Protein AF-A0A935U999-F1 (afdb_monomer_lite)

pLDDT: mean 90.84, std 12.74, range [38.34, 98.62]

Structure (mmCIF, N/CA/C/O backbone):
data_AF-A0A935U999-F1
#
_entry.id   AF-A0A935U999-F1
#
loop_
_atom_site.group_PDB
_atom_site.id
_atom_site.type_symbol
_atom_site.label_atom_id
_atom_site.label_alt_id
_atom_site.label_comp_id
_atom_site.label_asym_id
_atom_site.label_entity_id
_atom_site.label_seq_id
_atom_site.pdbx_PDB_ins_code
_atom_site.Cartn_x
_atom_site.Cartn_y
_atom_site.Cartn_z
_atom_site.occupancy
_atom_site.B_iso_or_equiv
_atom_site.auth_seq_id
_atom_site.auth_comp_id
_atom_site.auth_asym_id
_atom_site.auth_atom_id
_atom_site.pdbx_PDB_model_num
ATOM 1 N N . MET A 1 1 ? -16.549 11.753 16.744 1.00 41.47 1 MET A N 1
ATOM 2 C CA . MET A 1 1 ? -16.570 10.769 15.641 1.00 41.47 1 MET A CA 1
ATOM 3 C C . MET A 1 1 ? -15.146 10.282 15.434 1.00 41.47 1 MET A C 1
ATOM 5 O O . MET A 1 1 ? -14.298 11.097 15.096 1.00 41.47 1 MET A O 1
ATOM 9 N N . LYS A 1 2 ? -14.840 9.017 15.740 1.00 51.09 2 LYS A N 1
ATOM 10 C CA . LYS A 1 2 ? -13.501 8.462 15.501 1.00 51.09 2 LYS A CA 1
ATOM 11 C C . LYS A 1 2 ? -13.435 8.127 14.008 1.00 51.09 2 LYS A C 1
ATOM 13 O O . LYS A 1 2 ? -14.198 7.289 13.555 1.00 51.09 2 LYS A O 1
ATOM 18 N N . LEU A 1 3 ? -12.638 8.860 13.229 1.00 64.88 3 LEU A N 1
ATOM 19 C CA . LEU A 1 3 ? -12.563 8.680 11.767 1.00 64.88 3 LEU A CA 1
ATOM 20 C C . LEU A 1 3 ? -11.704 7.476 11.345 1.00 64.88 3 LEU A C 1
ATOM 22 O O . LEU A 1 3 ? -11.763 7.072 10.187 1.00 64.88 3 LEU A O 1
ATOM 26 N N . VAL A 1 4 ? -10.911 6.927 12.268 1.00 73.19 4 VAL A N 1
ATOM 27 C CA . VAL A 1 4 ? -9.916 5.878 12.022 1.00 73.19 4 VAL A CA 1
ATOM 28 C C . VAL A 1 4 ? -9.925 4.898 13.194 1.00 73.19 4 VAL A C 1
ATOM 30 O O . VAL A 1 4 ? -9.930 5.321 14.356 1.00 73.19 4 VAL A O 1
ATOM 33 N N . ASP A 1 5 ? -9.887 3.603 12.886 1.00 81.44 5 ASP A N 1
ATOM 34 C CA . ASP A 1 5 ? -9.549 2.549 13.841 1.00 81.44 5 ASP A CA 1
ATOM 35 C C . ASP A 1 5 ? -8.235 1.902 13.398 1.00 81.44 5 ASP A C 1
ATOM 37 O O . ASP A 1 5 ? -8.170 1.311 12.324 1.00 81.44 5 ASP A O 1
ATOM 41 N N . ALA A 1 6 ? -7.182 2.030 14.207 1.00 77.00 6 ALA A N 1
ATOM 42 C CA . ALA A 1 6 ? -5.859 1.521 13.857 1.00 77.00 6 ALA A CA 1
ATOM 43 C C . ALA A 1 6 ? -5.810 -0.009 13.701 1.00 77.00 6 ALA A C 1
ATOM 45 O O . ALA A 1 6 ? -4.835 -0.510 13.167 1.00 77.00 6 ALA A O 1
ATOM 46 N N . ALA A 1 7 ? -6.818 -0.766 14.142 1.00 79.38 7 ALA A N 1
ATOM 47 C CA . ALA A 1 7 ? -6.858 -2.210 13.932 1.00 79.38 7 ALA A CA 1
ATOM 48 C C . ALA A 1 7 ? -7.503 -2.608 12.592 1.00 79.38 7 ALA A C 1
ATOM 50 O O . ALA A 1 7 ? -7.132 -3.631 12.026 1.00 79.38 7 ALA A O 1
ATOM 51 N N . GLU A 1 8 ? -8.461 -1.827 12.082 1.00 86.00 8 GLU A N 1
ATOM 52 C CA . GLU A 1 8 ? -9.265 -2.208 10.904 1.00 86.00 8 GLU A CA 1
ATOM 53 C C . GLU A 1 8 ? -9.053 -1.305 9.681 1.00 86.00 8 GLU A C 1
ATOM 55 O O . GLU A 1 8 ? -9.288 -1.734 8.545 1.00 86.00 8 GLU A O 1
ATOM 60 N N . THR A 1 9 ? -8.627 -0.059 9.904 1.00 93.25 9 THR A N 1
ATOM 61 C CA . THR A 1 9 ? -8.374 0.919 8.847 1.00 93.25 9 THR A CA 1
ATOM 62 C C . THR A 1 9 ? -6.997 0.693 8.246 1.00 93.25 9 THR A C 1
ATOM 64 O O . THR A 1 9 ? -5.989 0.712 8.947 1.00 93.25 9 THR A O 1
ATOM 67 N N . VAL A 1 10 ? -6.960 0.536 6.926 1.00 96.19 10 VAL A N 1
ATOM 68 C CA . VAL A 1 10 ? -5.724 0.346 6.168 1.00 96.19 10 VAL A CA 1
ATOM 69 C C . VAL A 1 10 ? -5.141 1.709 5.800 1.00 96.19 10 VAL A C 1
ATOM 71 O O . VAL A 1 10 ? -5.819 2.533 5.182 1.00 96.19 10 VAL A O 1
ATOM 74 N N . ALA A 1 11 ? -3.882 1.956 6.143 1.00 97.44 11 ALA A N 1
ATOM 75 C CA . ALA A 1 11 ? -3.137 3.094 5.620 1.00 97.44 11 ALA A CA 1
ATOM 76 C C . ALA A 1 11 ? -2.626 2.754 4.214 1.00 97.44 11 ALA A C 1
ATOM 78 O O . ALA A 1 11 ? -1.840 1.825 4.049 1.00 97.44 11 ALA A O 1
ATOM 79 N N . VAL A 1 12 ? -3.064 3.501 3.202 1.00 98.31 12 VAL A N 1
ATOM 80 C CA . VAL A 1 12 ? -2.467 3.456 1.861 1.00 98.31 12 VAL A CA 1
ATOM 81 C C . VAL A 1 12 ? -1.549 4.662 1.745 1.00 98.31 12 VAL A C 1
ATOM 83 O O . VAL A 1 12 ? -2.003 5.798 1.873 1.00 98.31 12 VAL A O 1
ATOM 86 N N . VAL A 1 13 ? -0.256 4.423 1.557 1.00 98.31 13 VAL A N 1
ATOM 87 C CA . VAL A 1 13 ? 0.776 5.453 1.699 1.00 98.31 13 VAL A CA 1
ATOM 88 C C . VAL A 1 13 ? 1.486 5.692 0.377 1.00 98.31 13 VAL A C 1
ATOM 90 O O . VAL A 1 13 ? 2.049 4.765 -0.197 1.00 98.31 13 VAL A O 1
ATOM 93 N N . VAL A 1 14 ? 1.505 6.942 -0.078 1.00 98.06 14 VAL A N 1
ATOM 94 C CA . VAL A 1 14 ? 2.234 7.394 -1.276 1.00 98.06 14 VAL A CA 1
ATOM 95 C C . VAL A 1 14 ? 3.287 8.440 -0.907 1.00 98.06 14 VAL A C 1
ATOM 97 O O . VAL A 1 14 ? 3.225 9.013 0.177 1.00 98.06 14 VAL A O 1
ATOM 100 N N . ALA A 1 15 ? 4.246 8.731 -1.785 1.00 96.81 15 ALA A N 1
ATOM 101 C CA . ALA A 1 15 ? 5.240 9.769 -1.506 1.00 96.81 15 ALA A CA 1
ATOM 102 C C . ALA A 1 15 ? 4.600 11.172 -1.414 1.00 96.81 15 ALA A C 1
ATOM 104 O O . ALA A 1 15 ? 3.744 11.534 -2.224 1.00 96.81 15 ALA A O 1
ATOM 105 N N . ALA A 1 16 ? 5.022 11.981 -0.436 1.00 93.75 16 ALA A N 1
ATOM 106 C CA . ALA A 1 16 ? 4.529 13.348 -0.235 1.00 93.75 16 ALA A CA 1
ATOM 107 C C . ALA A 1 16 ? 4.835 14.288 -1.411 1.00 93.75 16 ALA A C 1
ATOM 109 O O . ALA A 1 16 ? 4.112 15.258 -1.628 1.00 93.75 16 ALA A O 1
ATOM 110 N N . SER A 1 17 ? 5.898 13.999 -2.164 1.00 88.12 17 SER A N 1
ATOM 111 C CA . SER A 1 17 ? 6.335 14.777 -3.326 1.00 88.12 17 SER A CA 1
ATOM 112 C C . SER A 1 17 ? 5.476 14.569 -4.575 1.00 88.12 17 SER A C 1
ATOM 114 O O . SER A 1 17 ? 5.668 15.285 -5.556 1.00 88.12 17 SER A O 1
ATOM 116 N N . LEU A 1 18 ? 4.546 13.607 -4.566 1.00 83.00 18 LEU A N 1
ATOM 117 C CA . LEU A 1 18 ? 3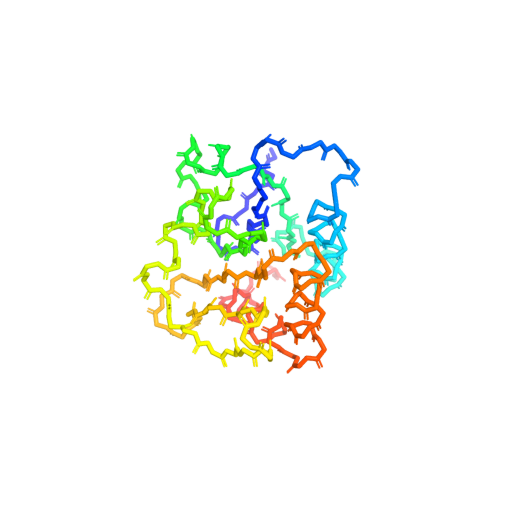.680 13.346 -5.710 1.00 83.00 18 LEU A CA 1
ATOM 118 C C . LEU A 1 18 ? 2.591 14.411 -5.841 1.00 83.00 18 LEU A C 1
ATOM 120 O O . LEU A 1 18 ? 1.876 14.721 -4.882 1.00 83.00 18 LEU A O 1
ATOM 124 N N . ASP A 1 19 ? 2.405 14.899 -7.063 1.00 84.00 19 ASP A N 1
ATOM 125 C CA . ASP A 1 19 ? 1.245 15.707 -7.416 1.00 84.00 19 ASP A CA 1
ATOM 126 C C . ASP A 1 19 ? -0.060 14.874 -7.425 1.00 84.00 19 ASP A C 1
ATOM 128 O O . ASP A 1 19 ? -0.078 13.655 -7.217 1.00 84.00 19 ASP A O 1
ATOM 132 N N . ALA A 1 20 ? -1.192 15.556 -7.617 1.00 74.38 20 ALA A N 1
ATOM 133 C CA . ALA A 1 20 ? -2.512 14.929 -7.593 1.00 74.38 20 ALA A CA 1
ATOM 134 C C . ALA A 1 20 ? -2.770 13.973 -8.774 1.00 74.38 20 ALA A C 1
ATOM 136 O O . ALA A 1 20 ? -3.599 13.072 -8.640 1.00 74.38 20 ALA A O 1
ATOM 137 N N . GLU A 1 21 ? -2.079 14.166 -9.898 1.00 79.94 21 GLU A N 1
ATOM 138 C CA . GLU A 1 21 ? -2.257 13.408 -11.145 1.00 79.94 21 GLU A CA 1
ATOM 139 C C . GLU A 1 21 ? -1.171 12.340 -11.339 1.00 79.94 21 GLU A C 1
ATOM 141 O O . GLU A 1 21 ? -1.184 11.599 -12.322 1.00 79.94 21 GLU A O 1
ATOM 146 N N . SER A 1 22 ? -0.256 12.227 -10.377 1.00 90.25 22 SER A N 1
ATOM 147 C CA . SER A 1 22 ? 0.846 11.287 -10.400 1.00 90.25 22 SER A CA 1
ATOM 148 C C . SER A 1 22 ? 0.329 9.861 -10.597 1.00 90.25 22 SER A C 1
ATOM 150 O O . SER A 1 22 ? -0.585 9.440 -9.875 1.00 90.25 22 SER A O 1
ATOM 152 N N . PRO A 1 23 ? 0.931 9.080 -11.513 1.00 92.12 23 PRO A N 1
ATOM 153 C CA . PRO A 1 23 ? 0.518 7.705 -11.767 1.00 92.12 23 PRO A CA 1
ATOM 154 C C . PRO A 1 23 ? 0.422 6.848 -10.498 1.00 92.12 23 PRO A C 1
ATOM 156 O O . PRO A 1 23 ? -0.590 6.183 -10.284 1.00 92.12 23 PRO A O 1
ATOM 159 N N . ASP A 1 24 ? 1.415 6.933 -9.609 1.00 93.19 24 ASP A N 1
ATOM 160 C CA . ASP A 1 24 ? 1.441 6.173 -8.354 1.00 93.19 24 ASP A CA 1
ATOM 161 C C . ASP A 1 24 ? 0.271 6.564 -7.436 1.00 93.19 24 ASP A C 1
ATOM 163 O O . ASP A 1 24 ? -0.338 5.710 -6.788 1.00 93.19 24 ASP A O 1
ATOM 167 N N . ARG A 1 25 ? -0.111 7.849 -7.417 1.00 94.75 25 ARG A N 1
ATOM 168 C CA . ARG A 1 25 ? -1.266 8.329 -6.647 1.00 94.75 25 ARG A CA 1
ATOM 169 C C . ARG A 1 25 ? -2.586 7.846 -7.242 1.00 94.75 25 ARG A C 1
ATOM 171 O O . ARG A 1 25 ? -3.475 7.450 -6.487 1.00 94.75 25 ARG A O 1
ATOM 178 N N . LEU A 1 26 ? -2.729 7.865 -8.567 1.00 95.81 26 LEU A N 1
ATOM 179 C CA . LEU A 1 26 ? -3.931 7.377 -9.251 1.00 95.81 26 LEU A CA 1
ATOM 180 C C . LEU A 1 26 ? -4.134 5.876 -9.022 1.00 95.81 26 LEU A C 1
ATOM 182 O O . LEU A 1 26 ? -5.245 5.442 -8.709 1.00 95.81 26 LEU A O 1
ATOM 186 N N . VAL A 1 27 ? -3.056 5.097 -9.088 1.00 97.12 27 VAL A N 1
ATOM 187 C CA . VAL A 1 27 ? -3.079 3.663 -8.779 1.00 97.12 27 VAL A CA 1
ATOM 188 C C . VAL A 1 27 ? -3.406 3.425 -7.298 1.00 97.12 27 VAL A C 1
ATOM 190 O O . VAL A 1 27 ? -4.243 2.581 -6.979 1.00 97.12 27 VAL A O 1
ATOM 193 N N . ALA A 1 28 ? -2.835 4.204 -6.375 1.00 97.81 28 ALA A N 1
ATOM 194 C CA . ALA A 1 28 ? -3.165 4.107 -4.951 1.00 97.81 28 ALA A CA 1
ATOM 195 C C . ALA A 1 28 ? -4.634 4.467 -4.650 1.00 97.81 28 ALA A C 1
ATOM 197 O O . ALA A 1 28 ? -5.262 3.852 -3.785 1.00 97.81 28 ALA A O 1
ATOM 198 N N . LEU A 1 29 ? -5.217 5.427 -5.378 1.00 97.06 29 LEU A N 1
ATOM 199 C CA . LEU A 1 29 ? -6.647 5.744 -5.309 1.00 97.06 29 LEU A CA 1
ATOM 200 C C . LEU A 1 29 ? -7.515 4.587 -5.819 1.00 97.06 29 LEU A C 1
ATOM 202 O O . LEU A 1 29 ? -8.560 4.309 -5.230 1.00 97.06 29 LEU A O 1
ATOM 206 N N . ALA A 1 30 ? -7.103 3.906 -6.891 1.00 97.44 30 ALA A N 1
ATOM 207 C CA . ALA A 1 30 ? -7.791 2.708 -7.368 1.00 97.44 30 ALA A CA 1
ATOM 208 C C . ALA A 1 30 ? -7.746 1.593 -6.308 1.00 97.44 30 ALA A C 1
ATOM 210 O O . ALA A 1 30 ? -8.792 1.074 -5.919 1.00 97.44 30 ALA A O 1
ATOM 211 N N . LEU A 1 31 ? -6.570 1.326 -5.731 1.00 98.44 31 LEU A N 1
ATOM 212 C CA . LEU A 1 31 ? -6.409 0.378 -4.625 1.00 98.44 31 LEU A CA 1
ATOM 213 C C . LEU A 1 31 ? -7.277 0.742 -3.406 1.00 98.44 31 LEU A C 1
ATOM 215 O O . LEU A 1 31 ? -7.916 -0.124 -2.809 1.00 98.44 31 LEU A O 1
ATOM 219 N N . GLN A 1 32 ? -7.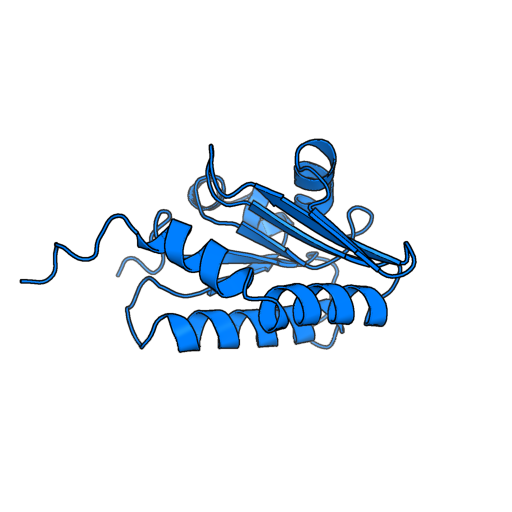360 2.028 -3.049 1.00 97.88 32 GLN A N 1
ATOM 220 C CA . GLN A 1 32 ? -8.234 2.497 -1.971 1.00 97.88 32 GLN A CA 1
ATOM 221 C C . GLN A 1 32 ? -9.709 2.144 -2.235 1.00 97.88 32 GLN A C 1
ATOM 223 O O . GLN A 1 32 ? -10.419 1.748 -1.305 1.00 97.88 32 GLN A O 1
ATOM 228 N N . ARG A 1 33 ? -10.181 2.270 -3.484 1.00 97.19 33 ARG A N 1
ATOM 229 C CA . ARG A 1 33 ? -11.553 1.896 -3.875 1.00 97.19 33 ARG A CA 1
ATOM 230 C C . ARG A 1 33 ? -11.775 0.388 -3.799 1.00 97.19 33 ARG A C 1
ATOM 232 O O . ARG A 1 33 ? -12.823 -0.035 -3.313 1.00 97.19 33 ARG A O 1
ATOM 239 N N . GLU A 1 34 ? -10.795 -0.409 -4.211 1.00 98.19 34 GLU A N 1
ATOM 240 C CA . GLU A 1 34 ? -10.843 -1.872 -4.113 1.00 98.19 34 GLU A CA 1
ATOM 241 C C . GLU A 1 34 ? -10.955 -2.346 -2.655 1.00 98.19 34 GLU A C 1
ATOM 243 O O . GLU A 1 34 ? -11.770 -3.221 -2.344 1.00 98.19 34 GLU A O 1
ATOM 248 N N . ILE A 1 35 ? -10.206 -1.718 -1.741 1.00 97.69 35 ILE A N 1
ATOM 249 C CA . ILE A 1 35 ? -10.307 -1.969 -0.294 1.00 97.69 35 ILE A CA 1
ATOM 250 C C . ILE A 1 35 ? -11.687 -1.561 0.229 1.00 97.69 35 ILE A C 1
ATOM 252 O O . ILE A 1 35 ? -12.331 -2.330 0.941 1.00 97.69 35 ILE A O 1
ATOM 256 N N . GLY A 1 36 ? -12.165 -0.364 -0.128 1.00 95.50 36 GLY A N 1
ATOM 257 C CA . GLY A 1 36 ? -13.474 0.132 0.308 1.00 95.50 36 GLY A CA 1
ATOM 258 C C . GLY A 1 36 ? -14.639 -0.743 -0.164 1.00 95.50 36 GLY A C 1
ATOM 259 O O . GLY A 1 36 ? -15.573 -0.983 0.599 1.00 95.50 36 GLY A O 1
ATOM 260 N N . THR A 1 37 ? -14.556 -1.269 -1.387 1.00 96.25 37 THR A N 1
ATOM 261 C CA . THR A 1 37 ? -15.548 -2.198 -1.950 1.00 96.25 37 THR A CA 1
ATOM 262 C C . THR A 1 37 ? -15.605 -3.492 -1.138 1.00 96.25 37 THR A C 1
ATOM 264 O O . THR A 1 37 ? -16.686 -3.910 -0.725 1.00 96.25 37 THR A O 1
ATOM 267 N N . ARG A 1 38 ? -14.444 -4.081 -0.817 1.00 95.81 38 ARG A N 1
ATOM 268 C CA . ARG A 1 38 ? -14.336 -5.285 0.035 1.00 95.81 38 ARG A CA 1
ATOM 269 C C . ARG A 1 38 ? -14.760 -5.039 1.483 1.00 95.81 38 ARG A C 1
ATOM 271 O O . ARG A 1 38 ? -15.227 -5.952 2.155 1.00 95.81 38 ARG A O 1
ATOM 278 N N . GLY A 1 39 ? -14.652 -3.797 1.946 1.00 93.88 39 GLY A N 1
ATOM 279 C CA . GLY A 1 39 ? -15.145 -3.352 3.246 1.00 93.88 39 GLY A CA 1
ATOM 280 C C . GLY A 1 39 ? -16.666 -3.374 3.404 1.00 93.88 39 GLY A C 1
ATOM 281 O O . GLY A 1 39 ? -17.153 -3.284 4.532 1.00 93.88 39 GLY A O 1
ATOM 282 N N . ALA A 1 40 ? -17.417 -3.479 2.299 1.00 91.75 40 ALA A N 1
ATOM 283 C CA . ALA A 1 40 ? -18.874 -3.636 2.269 1.00 91.75 40 ALA A CA 1
ATOM 284 C C . ALA A 1 40 ? -19.650 -2.620 3.141 1.00 91.75 40 ALA A C 1
ATOM 286 O O . ALA A 1 40 ? -20.652 -2.952 3.772 1.00 91.75 40 ALA A O 1
ATOM 287 N N . GLY A 1 41 ? -19.178 -1.368 3.196 1.00 87.00 41 GLY A N 1
ATOM 288 C CA . GLY A 1 41 ? -19.824 -0.283 3.946 1.00 87.00 41 GLY A CA 1
ATOM 289 C C . GLY A 1 41 ? -19.536 -0.256 5.452 1.00 87.00 41 GLY A C 1
ATOM 290 O O . GLY A 1 41 ? -20.029 0.637 6.141 1.00 87.00 41 GLY A O 1
ATOM 291 N N . HIS A 1 42 ? -18.717 -1.173 5.979 1.00 89.25 42 HIS A N 1
ATOM 292 C CA . HIS A 1 42 ? -18.307 -1.125 7.381 1.00 89.25 42 HIS A CA 1
ATOM 293 C C . HIS A 1 42 ? -17.424 0.114 7.643 1.00 89.25 42 HIS A C 1
ATOM 295 O O . HIS A 1 42 ? -16.434 0.326 6.936 1.00 89.25 42 HIS A O 1
ATOM 301 N N . PRO A 1 43 ? -17.720 0.929 8.674 1.00 85.12 43 PRO A N 1
ATOM 302 C CA . PRO A 1 43 ? -17.155 2.274 8.825 1.00 85.12 43 PRO A CA 1
ATOM 303 C C . PRO A 1 43 ? -15.626 2.310 8.944 1.00 85.12 43 PRO A C 1
ATOM 305 O O . PRO A 1 43 ? -15.006 3.283 8.512 1.00 85.12 43 PRO A O 1
ATOM 308 N N . TYR A 1 44 ? -15.022 1.251 9.491 1.00 88.12 44 TYR A N 1
ATOM 309 C CA . TYR A 1 44 ? -13.575 1.162 9.710 1.00 88.12 44 TYR A CA 1
ATOM 310 C C . TYR A 1 44 ? -12.843 0.211 8.758 1.00 88.12 44 TYR A C 1
ATOM 312 O O . TYR A 1 44 ? -11.620 0.278 8.690 1.00 88.12 44 TYR A O 1
ATOM 320 N N . ARG A 1 45 ? -13.553 -0.624 7.983 1.00 93.56 45 ARG A N 1
ATOM 321 C CA . ARG A 1 45 ? -12.937 -1.557 7.018 1.00 93.56 45 ARG A CA 1
ATOM 322 C C . ARG A 1 45 ? -12.748 -0.846 5.690 1.00 93.56 45 ARG A C 1
ATOM 324 O O . ARG A 1 45 ? -13.460 -1.062 4.719 1.00 93.56 45 ARG A O 1
ATOM 331 N N . ARG A 1 46 ? -11.835 0.111 5.699 1.00 93.75 46 ARG A N 1
ATOM 332 C CA . ARG A 1 46 ? -11.606 1.047 4.601 1.00 93.75 46 ARG A CA 1
ATOM 333 C C . ARG A 1 46 ? -10.137 1.408 4.537 1.00 93.75 46 ARG A C 1
ATOM 335 O O . ARG A 1 46 ? -9.402 1.218 5.503 1.00 93.75 46 ARG A O 1
ATOM 342 N N . ALA A 1 47 ? -9.748 2.009 3.423 1.00 95.75 47 ALA A N 1
ATOM 343 C CA . ALA A 1 47 ? -8.436 2.606 3.277 1.00 95.75 47 ALA A CA 1
ATOM 344 C C . ALA A 1 47 ? -8.471 4.127 3.485 1.00 95.75 47 ALA A C 1
ATOM 346 O O . ALA A 1 47 ? -9.389 4.824 3.035 1.00 95.75 47 ALA A O 1
ATOM 347 N N . VAL A 1 48 ? -7.438 4.650 4.139 1.00 95.44 48 VAL A N 1
ATOM 348 C CA . VAL A 1 48 ? -7.113 6.077 4.188 1.00 95.44 48 VAL A CA 1
ATOM 349 C C . VAL A 1 48 ? -5.850 6.283 3.366 1.00 95.44 48 VAL A C 1
ATOM 351 O O . VAL A 1 48 ? -4.800 5.746 3.703 1.00 95.44 48 VAL A O 1
ATOM 354 N N . LEU A 1 49 ? -5.974 7.042 2.276 1.00 95.94 49 LEU A N 1
ATOM 355 C CA . LEU A 1 49 ? -4.836 7.470 1.473 1.00 95.94 49 LEU A CA 1
ATOM 356 C C . LEU A 1 49 ? -4.135 8.635 2.175 1.00 95.94 49 LEU A C 1
ATOM 358 O O . LEU A 1 49 ? -4.778 9.635 2.501 1.00 95.94 49 LEU A O 1
ATOM 362 N N . MET A 1 50 ? -2.829 8.520 2.380 1.00 96.00 50 MET A N 1
ATOM 363 C CA . MET A 1 50 ? -2.009 9.559 2.998 1.00 96.00 50 MET A CA 1
ATOM 364 C C . MET A 1 50 ? -0.601 9.595 2.403 1.00 96.00 50 MET A C 1
ATOM 366 O O . MET A 1 50 ? -0.194 8.674 1.696 1.00 96.00 50 MET A O 1
ATOM 370 N N . SER A 1 51 ? 0.137 10.672 2.672 1.00 97.62 51 SER A N 1
ATOM 371 C CA . SER A 1 51 ? 1.553 10.730 2.320 1.00 97.62 51 SER A CA 1
ATOM 372 C C . SER A 1 51 ? 2.414 9.968 3.327 1.00 97.62 51 SER A C 1
ATOM 374 O O . SER A 1 51 ? 2.029 9.786 4.484 1.00 97.62 51 SER A O 1
ATOM 376 N N . ASP A 1 52 ? 3.604 9.564 2.902 1.00 97.88 52 ASP A N 1
ATOM 377 C CA . ASP A 1 52 ? 4.647 9.001 3.756 1.00 97.88 52 ASP A CA 1
ATOM 378 C C . ASP A 1 52 ? 5.032 9.941 4.902 1.00 97.88 52 ASP A C 1
ATOM 380 O O . ASP A 1 52 ? 5.107 9.501 6.048 1.00 97.88 52 ASP A O 1
ATOM 384 N N . GLN A 1 53 ? 5.167 11.241 4.634 1.00 97.50 53 GLN A N 1
ATOM 385 C CA . GLN A 1 53 ? 5.384 12.248 5.671 1.00 97.50 53 GLN A CA 1
ATOM 386 C C . GLN A 1 53 ? 4.261 12.233 6.719 1.00 97.50 53 GLN A C 1
ATOM 388 O O . GLN A 1 53 ? 4.534 12.141 7.915 1.00 97.50 53 GLN A O 1
ATOM 393 N N . ALA A 1 54 ? 2.996 12.254 6.284 1.00 96.75 54 ALA A N 1
ATOM 394 C CA . ALA A 1 54 ? 1.860 12.229 7.201 1.00 96.75 54 ALA A CA 1
ATOM 395 C C . ALA A 1 54 ? 1.798 10.919 8.005 1.00 96.75 54 ALA A C 1
ATOM 397 O O . ALA A 1 54 ? 1.366 10.931 9.159 1.00 96.75 54 ALA A O 1
ATOM 398 N N . TRP A 1 55 ? 2.225 9.795 7.417 1.00 97.19 55 TRP A N 1
ATOM 399 C CA . TRP A 1 55 ? 2.316 8.513 8.114 1.00 97.19 55 TRP A CA 1
ATOM 400 C C . TRP A 1 55 ? 3.347 8.582 9.247 1.00 97.19 55 TRP A C 1
ATOM 402 O O . TRP A 1 55 ? 2.999 8.271 10.383 1.00 97.19 55 TRP A O 1
ATOM 412 N N . PHE A 1 56 ? 4.562 9.077 8.973 1.00 97.19 56 PHE A N 1
ATOM 413 C CA . PHE A 1 56 ? 5.616 9.235 9.987 1.00 97.19 56 PHE A CA 1
ATOM 414 C C . PHE A 1 56 ? 5.238 10.208 11.111 1.00 97.19 56 PHE A C 1
AT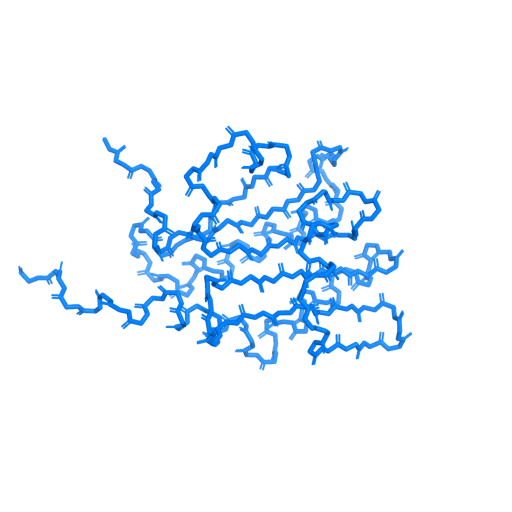OM 416 O O . PHE A 1 56 ? 5.615 10.003 12.266 1.00 97.19 56 PHE A O 1
ATOM 423 N N . GLU A 1 57 ? 4.495 11.264 10.784 1.00 96.75 57 GLU A N 1
ATOM 424 C CA . GLU A 1 57 ? 4.038 12.274 11.743 1.00 96.75 57 GLU A CA 1
ATOM 425 C C . GLU A 1 57 ? 2.829 11.816 12.575 1.00 96.75 57 GLU A C 1
ATOM 427 O O . GLU A 1 57 ? 2.472 12.471 13.557 1.00 96.75 57 GLU A O 1
ATOM 432 N N . THR A 1 58 ? 2.207 10.683 12.228 1.00 93.62 58 THR A N 1
ATOM 433 C CA . THR A 1 58 ? 0.979 10.204 12.872 1.00 93.62 58 THR A CA 1
ATOM 434 C C . THR A 1 58 ? 1.180 8.819 13.503 1.00 93.62 58 THR A C 1
ATOM 436 O O . THR A 1 58 ? 0.829 7.802 12.898 1.00 93.62 58 THR A O 1
ATOM 439 N N . PRO A 1 59 ? 1.632 8.745 14.775 1.00 91.44 59 PRO A N 1
ATOM 440 C CA . PRO A 1 59 ? 1.926 7.482 15.461 1.00 91.44 59 PRO A CA 1
ATOM 441 C C . PRO A 1 59 ? 0.784 6.458 15.475 1.00 91.44 59 PRO A C 1
ATOM 443 O O . PRO A 1 59 ? 1.040 5.258 15.546 1.00 91.44 59 PRO A O 1
ATOM 446 N N . LEU A 1 60 ? -0.472 6.913 15.377 1.00 87.31 60 LEU A N 1
ATOM 447 C CA . LEU A 1 60 ? -1.651 6.047 15.284 1.00 87.31 60 LEU A CA 1
ATOM 448 C C . LEU A 1 60 ? -1.566 5.051 14.112 1.00 87.31 60 LEU A C 1
ATOM 450 O O . LEU A 1 60 ? -2.064 3.936 14.236 1.00 87.31 60 LEU A O 1
ATOM 454 N N . PHE A 1 61 ? -0.943 5.429 12.992 1.00 90.81 61 PHE A N 1
ATOM 455 C CA . PHE A 1 61 ? -0.842 4.571 11.808 1.00 90.81 61 PHE A CA 1
ATOM 456 C C . PHE A 1 61 ? 0.347 3.605 11.847 1.00 90.81 61 PHE A C 1
ATOM 458 O O . PHE A 1 61 ? 0.375 2.653 11.074 1.00 90.81 61 PHE A O 1
ATOM 465 N N . HIS A 1 62 ? 1.292 3.765 12.780 1.00 92.12 62 HIS A N 1
ATOM 466 C CA . HIS A 1 62 ? 2.433 2.848 12.903 1.00 92.12 62 HIS A CA 1
ATOM 467 C C . HIS A 1 62 ? 2.023 1.441 13.364 1.00 92.12 62 HIS A C 1
ATOM 469 O O . HIS A 1 62 ? 2.734 0.467 13.103 1.00 92.12 62 HIS A O 1
ATOM 475 N N . THR A 1 63 ? 0.879 1.335 14.046 1.00 90.69 63 THR A N 1
ATOM 476 C CA . THR A 1 63 ? 0.268 0.060 14.451 1.00 90.69 63 THR A CA 1
ATOM 477 C C . THR A 1 63 ? -0.861 -0.376 13.522 1.00 90.69 63 THR A C 1
ATOM 479 O O . THR A 1 63 ? -1.477 -1.405 13.788 1.00 90.69 63 THR A O 1
ATOM 482 N N . ALA A 1 64 ? -1.145 0.390 12.464 1.00 92.25 64 ALA A N 1
ATOM 483 C CA . ALA A 1 64 ? -2.191 0.069 11.508 1.00 92.25 64 ALA A CA 1
ATOM 484 C C . ALA A 1 64 ? -1.673 -0.779 10.343 1.00 92.25 64 ALA A C 1
ATOM 486 O O . ALA A 1 64 ? -0.517 -0.611 9.927 1.00 92.25 64 ALA A O 1
ATOM 487 N N . PRO A 1 65 ? -2.520 -1.655 9.771 1.00 95.81 65 PRO A N 1
ATOM 488 C CA . PRO A 1 65 ? -2.209 -2.298 8.507 1.00 95.81 65 PRO A CA 1
ATOM 489 C C . PRO A 1 65 ? -1.836 -1.255 7.456 1.00 95.81 65 PRO A C 1
ATOM 491 O O . PRO A 1 65 ? -2.564 -0.280 7.267 1.00 95.81 65 PRO A O 1
ATOM 494 N N . THR A 1 66 ? -0.699 -1.431 6.789 1.00 97.69 66 THR A N 1
ATOM 495 C CA . THR A 1 66 ? -0.143 -0.399 5.903 1.00 97.69 66 THR A CA 1
ATOM 496 C C . THR A 1 66 ? 0.268 -0.988 4.558 1.00 97.69 66 THR A C 1
ATOM 498 O O . THR A 1 66 ? 1.005 -1.970 4.503 1.00 97.69 66 THR A O 1
ATOM 501 N N . ILE A 1 67 ? -0.172 -0.354 3.471 1.00 98.50 67 ILE A N 1
ATOM 502 C CA . ILE A 1 67 ? 0.251 -0.636 2.100 1.00 98.50 67 ILE A CA 1
ATOM 503 C C . ILE A 1 67 ? 0.930 0.616 1.545 1.00 98.50 67 ILE A C 1
ATOM 505 O O . ILE A 1 67 ? 0.277 1.637 1.339 1.00 98.50 67 ILE A O 1
ATOM 509 N N . ALA A 1 68 ? 2.235 0.549 1.303 1.00 98.50 68 ALA A N 1
ATOM 510 C CA . ALA A 1 68 ? 2.987 1.621 0.664 1.00 98.50 68 ALA A CA 1
ATOM 511 C C . ALA A 1 68 ? 3.052 1.400 -0.854 1.00 98.50 68 ALA A C 1
ATOM 513 O O . ALA A 1 68 ? 3.385 0.306 -1.307 1.00 98.50 68 ALA A O 1
ATOM 514 N N . VAL A 1 69 ? 2.731 2.435 -1.630 1.00 98.56 69 VAL A N 1
ATOM 515 C CA . VAL A 1 69 ? 2.761 2.433 -3.097 1.00 98.56 69 VAL A CA 1
ATOM 516 C C . VAL A 1 69 ? 3.843 3.401 -3.575 1.00 98.56 69 VAL A C 1
ATOM 518 O O . VAL A 1 69 ? 3.890 4.556 -3.141 1.00 98.56 69 VAL A O 1
ATOM 521 N N . GLY A 1 70 ? 4.718 2.921 -4.456 1.00 97.25 70 GLY A N 1
ATOM 522 C CA . GLY A 1 70 ? 5.866 3.665 -4.978 1.00 97.25 70 GLY A CA 1
ATOM 523 C C . GLY A 1 70 ? 7.191 3.236 -4.345 1.00 97.25 70 GLY A C 1
ATOM 524 O O . GLY A 1 70 ? 7.237 2.736 -3.219 1.00 97.25 70 GLY A O 1
ATOM 525 N N . GLY A 1 71 ? 8.281 3.381 -5.100 1.00 95.31 71 GLY A N 1
ATOM 526 C CA . GLY A 1 71 ? 9.581 2.795 -4.759 1.00 95.31 71 GLY A CA 1
ATOM 527 C C . GLY A 1 71 ? 10.288 3.441 -3.559 1.00 95.31 71 GLY A C 1
ATOM 528 O O . GLY A 1 71 ? 10.025 4.599 -3.229 1.00 95.31 71 GLY A O 1
ATOM 529 N N . PRO A 1 72 ? 11.250 2.736 -2.932 1.00 95.81 72 PRO A N 1
ATOM 530 C CA . PRO A 1 72 ? 11.981 3.218 -1.754 1.00 95.81 72 PRO A CA 1
ATOM 531 C C . PRO A 1 72 ? 12.842 4.466 -2.014 1.00 95.81 72 PRO A C 1
ATOM 533 O O . PRO A 1 72 ? 13.224 5.153 -1.075 1.00 95.81 72 PRO A O 1
ATOM 536 N N . GLY A 1 73 ? 13.146 4.788 -3.277 1.00 93.88 73 GLY A N 1
ATOM 537 C CA . GLY A 1 73 ? 13.850 6.025 -3.634 1.00 93.88 73 GLY A CA 1
ATOM 538 C C . GLY A 1 73 ? 12.992 7.291 -3.528 1.00 93.88 73 GLY A C 1
ATOM 539 O O . GLY A 1 73 ? 13.544 8.386 -3.500 1.00 93.88 73 GLY A O 1
ATOM 540 N N . VAL A 1 74 ? 11.662 7.153 -3.477 1.00 92.94 74 VAL A N 1
ATOM 541 C CA . VAL A 1 74 ? 10.720 8.286 -3.438 1.00 92.94 74 VAL A CA 1
ATOM 542 C C . VAL A 1 74 ? 9.743 8.218 -2.265 1.00 92.94 74 VAL A C 1
ATOM 544 O O . VAL A 1 74 ? 9.391 9.262 -1.732 1.00 92.94 74 VAL A O 1
ATOM 547 N N . ASN A 1 75 ? 9.322 7.019 -1.847 1.00 97.44 75 ASN A N 1
ATOM 548 C CA . ASN A 1 75 ? 8.393 6.798 -0.740 1.00 97.44 75 ASN A CA 1
ATOM 549 C C . ASN A 1 75 ? 9.157 6.306 0.499 1.00 97.44 75 ASN A C 1
ATOM 551 O O . ASN A 1 75 ? 9.681 5.188 0.524 1.00 97.44 75 ASN A O 1
ATOM 555 N N . GLY A 1 76 ? 9.187 7.126 1.550 1.00 97.75 76 GLY A N 1
ATOM 556 C CA . GLY A 1 76 ? 9.917 6.834 2.783 1.00 97.75 76 GLY A CA 1
ATOM 557 C C . GLY A 1 76 ? 9.375 5.632 3.566 1.00 97.75 76 GLY A C 1
ATOM 558 O O . GLY A 1 76 ? 10.145 4.940 4.235 1.00 97.75 76 GLY A O 1
ATOM 559 N N . VAL A 1 77 ? 8.078 5.324 3.462 1.00 98.06 77 VAL A N 1
ATOM 560 C CA . VAL A 1 77 ? 7.506 4.118 4.087 1.00 98.06 77 VAL A CA 1
ATOM 561 C C . VAL A 1 77 ? 7.919 2.869 3.312 1.00 98.06 77 VAL A C 1
ATOM 563 O O . VAL A 1 77 ? 8.312 1.883 3.936 1.00 98.06 77 VAL A O 1
ATOM 566 N N . SER A 1 78 ? 7.947 2.926 1.976 1.00 98.06 78 SER A N 1
ATOM 567 C CA . SER A 1 78 ? 8.529 1.849 1.164 1.00 98.06 78 SER A CA 1
ATOM 568 C C . SER A 1 78 ? 10.012 1.644 1.468 1.00 98.06 78 SER A C 1
ATOM 570 O O . SER A 1 78 ? 10.454 0.504 1.562 1.00 98.06 78 SER A O 1
ATOM 572 N N . ALA A 1 79 ? 10.778 2.719 1.685 1.00 97.75 79 ALA A N 1
ATOM 573 C CA . ALA A 1 79 ? 12.186 2.638 2.082 1.00 97.75 79 ALA A CA 1
ATOM 574 C C . ALA A 1 79 ? 12.372 1.941 3.432 1.00 97.75 79 ALA A C 1
ATOM 576 O O . ALA A 1 79 ? 13.237 1.078 3.570 1.00 97.75 79 ALA A O 1
ATOM 577 N N . ARG A 1 80 ? 11.537 2.290 4.416 1.00 96.69 80 ARG A N 1
ATOM 578 C CA . ARG A 1 80 ? 11.558 1.671 5.742 1.00 96.69 80 ARG A CA 1
ATOM 579 C C . ARG A 1 80 ? 11.198 0.189 5.669 1.00 96.69 80 ARG A C 1
ATOM 581 O O . ARG A 1 80 ? 11.945 -0.650 6.153 1.00 96.69 80 ARG A O 1
ATOM 588 N N . PHE A 1 81 ? 10.052 -0.134 5.079 1.00 96.75 81 PHE A N 1
ATOM 589 C CA . PHE A 1 81 ? 9.556 -1.507 5.039 1.00 96.75 81 PHE A CA 1
ATOM 590 C C . PHE A 1 81 ? 10.372 -2.394 4.104 1.00 96.75 81 PHE A C 1
ATOM 592 O O . PHE A 1 81 ? 10.579 -3.559 4.416 1.00 96.75 81 PHE A O 1
ATOM 599 N N . GLY A 1 82 ? 10.884 -1.860 2.996 1.00 93.69 82 GLY A N 1
ATOM 600 C CA . GLY A 1 82 ? 11.648 -2.630 2.019 1.00 93.69 82 GLY A CA 1
ATOM 601 C C . GLY A 1 82 ? 12.952 -3.227 2.559 1.00 93.69 82 GLY A C 1
ATOM 602 O O . GLY A 1 82 ? 13.457 -4.173 1.964 1.00 93.69 82 GLY A O 1
ATOM 603 N N . GLN A 1 83 ? 13.477 -2.715 3.680 1.00 93.44 83 GLN A N 1
ATOM 604 C CA . GLN A 1 83 ? 14.638 -3.282 4.384 1.00 93.44 83 GLN A CA 1
ATOM 605 C C . GLN A 1 83 ? 14.280 -4.488 5.266 1.00 93.44 83 GLN A C 1
ATOM 607 O O . GLN A 1 83 ? 15.147 -5.304 5.569 1.00 93.44 83 GLN A O 1
ATOM 612 N N . GLU A 1 84 ? 13.023 -4.578 5.701 1.00 92.25 84 GLU A N 1
ATOM 613 C CA . GLU A 1 84 ? 12.545 -5.561 6.680 1.00 92.25 84 GLU A CA 1
ATOM 614 C C . GLU A 1 84 ? 11.693 -6.657 6.024 1.00 92.25 84 GLU A C 1
ATOM 616 O O . GLU A 1 84 ? 11.729 -7.811 6.447 1.00 92.25 84 GLU A O 1
ATOM 621 N N . LEU A 1 85 ? 10.906 -6.301 5.005 1.00 96.06 85 LEU A N 1
ATOM 622 C CA . LEU A 1 85 ? 9.924 -7.191 4.398 1.00 96.06 85 LEU A CA 1
ATOM 623 C C . LEU A 1 85 ? 10.550 -8.108 3.338 1.00 96.06 85 LEU A C 1
ATOM 625 O O . LEU A 1 85 ? 11.266 -7.630 2.449 1.00 96.06 85 LEU A O 1
ATOM 629 N N . PRO A 1 86 ? 10.212 -9.410 3.346 1.00 96.31 86 PRO A N 1
ATOM 630 C CA . PRO A 1 86 ? 10.632 -10.318 2.293 1.00 96.31 86 PRO A CA 1
ATOM 631 C C . PRO A 1 86 ? 9.912 -9.992 0.981 1.00 96.31 86 PRO A C 1
ATOM 633 O O . PRO A 1 86 ? 8.724 -9.659 0.964 1.00 96.31 86 PRO A O 1
ATOM 636 N N . THR A 1 87 ? 10.620 -10.143 -0.138 1.00 96.81 87 THR A N 1
ATOM 637 C CA . THR A 1 87 ? 10.005 -10.125 -1.470 1.00 96.81 87 THR A CA 1
ATOM 638 C C . THR A 1 87 ? 9.185 -11.394 -1.658 1.00 96.81 87 THR A C 1
ATOM 640 O O . THR A 1 87 ? 9.731 -12.496 -1.667 1.00 96.81 87 THR A O 1
ATOM 643 N N . VAL A 1 88 ? 7.873 -11.243 -1.830 1.00 96.12 88 VAL A N 1
ATOM 644 C CA . VAL A 1 88 ? 6.951 -12.368 -2.068 1.00 96.12 88 VAL A CA 1
ATOM 645 C C . VAL A 1 88 ? 6.642 -12.555 -3.549 1.00 96.12 88 VAL A C 1
ATOM 647 O O . VAL A 1 88 ? 6.169 -13.616 -3.958 1.00 96.12 88 VAL A O 1
ATOM 650 N N . TRP A 1 89 ? 6.914 -11.533 -4.362 1.00 97.31 89 TRP A N 1
ATOM 651 C CA . TRP A 1 89 ? 6.728 -11.586 -5.803 1.00 97.31 89 TRP A CA 1
ATOM 652 C C . TRP A 1 89 ? 7.589 -10.559 -6.528 1.00 97.31 89 TRP A C 1
ATOM 654 O O . TRP A 1 89 ? 7.788 -9.442 -6.050 1.00 97.31 89 TRP A O 1
ATOM 664 N N . THR A 1 90 ? 8.053 -10.961 -7.707 1.00 97.44 90 THR A N 1
ATOM 665 C CA . THR A 1 90 ? 8.717 -10.106 -8.687 1.00 97.44 90 THR A CA 1
ATOM 666 C C . THR A 1 90 ? 8.214 -10.457 -10.088 1.00 97.44 90 THR A C 1
ATOM 668 O O . THR A 1 90 ? 7.872 -11.616 -10.348 1.00 97.44 90 THR A O 1
ATOM 671 N N . ALA A 1 91 ? 8.174 -9.473 -10.983 1.00 96.56 91 ALA A N 1
ATOM 672 C CA . ALA A 1 91 ? 8.012 -9.680 -12.420 1.00 96.56 91 ALA A CA 1
ATOM 673 C C . ALA A 1 91 ? 9.087 -8.912 -13.187 1.00 96.56 91 ALA A C 1
ATOM 675 O O . ALA A 1 91 ? 9.258 -7.706 -12.985 1.00 96.56 91 ALA A O 1
ATOM 676 N N . ASP A 1 92 ? 9.802 -9.641 -14.049 1.00 92.69 92 ASP A N 1
ATOM 677 C CA . ASP A 1 92 ? 10.896 -9.159 -14.900 1.00 92.69 92 ASP A CA 1
ATOM 678 C C . ASP A 1 92 ? 11.956 -8.321 -14.161 1.00 92.69 92 ASP A C 1
ATOM 680 O O . ASP A 1 92 ? 12.592 -7.461 -14.760 1.00 92.69 92 ASP A O 1
ATOM 684 N N . ASP A 1 93 ? 12.107 -8.525 -12.848 1.00 90.38 93 ASP A N 1
ATOM 685 C CA . ASP A 1 93 ? 12.933 -7.712 -11.941 1.00 90.38 93 ASP A CA 1
ATOM 686 C C . ASP A 1 93 ? 12.613 -6.205 -11.957 1.00 90.38 93 ASP A C 1
ATOM 688 O O . ASP A 1 93 ? 13.395 -5.375 -11.491 1.00 90.38 93 ASP A O 1
ATOM 692 N N . ARG A 1 94 ? 11.430 -5.839 -12.466 1.00 94.00 94 ARG A N 1
ATOM 693 C CA . ARG A 1 94 ? 10.964 -4.453 -12.588 1.00 94.00 94 ARG A CA 1
ATOM 694 C C . ARG A 1 94 ? 9.852 -4.107 -11.623 1.00 94.00 94 ARG A C 1
ATOM 696 O O . ARG A 1 94 ? 9.761 -2.945 -11.247 1.00 94.00 94 ARG A O 1
ATOM 703 N N . SER A 1 95 ? 9.015 -5.072 -11.257 1.00 97.75 95 SER A N 1
ATOM 704 C CA . SER A 1 95 ? 7.886 -4.901 -10.338 1.00 97.75 95 SER A CA 1
ATOM 705 C C . SER A 1 95 ? 8.078 -5.802 -9.135 1.00 97.75 95 SER A C 1
ATOM 707 O O . SER A 1 95 ? 8.378 -6.979 -9.301 1.00 97.75 95 SER A O 1
ATOM 709 N N . LEU A 1 96 ? 7.891 -5.263 -7.936 1.00 97.81 96 LEU A N 1
ATOM 710 C CA . LEU A 1 96 ? 8.135 -5.955 -6.682 1.00 97.81 96 LEU A CA 1
ATOM 711 C C . LEU A 1 96 ? 6.942 -5.807 -5.743 1.00 97.81 96 LEU A C 1
ATOM 713 O O . LEU A 1 96 ? 6.329 -4.742 -5.625 1.00 97.81 96 LEU A O 1
ATOM 717 N N . ILE A 1 97 ? 6.659 -6.896 -5.034 1.00 98.31 97 ILE A N 1
ATOM 718 C CA . ILE A 1 97 ? 5.772 -6.907 -3.875 1.00 98.31 97 ILE A CA 1
ATOM 719 C C . ILE A 1 97 ? 6.565 -7.478 -2.710 1.00 98.31 97 ILE A C 1
ATOM 721 O O . ILE A 1 97 ? 7.047 -8.615 -2.771 1.00 98.31 97 ILE A O 1
ATOM 725 N N . GLN A 1 98 ? 6.679 -6.696 -1.641 1.00 98.12 98 GLN A N 1
ATOM 726 C CA . GLN A 1 98 ? 7.243 -7.154 -0.373 1.00 98.12 98 GLN A CA 1
ATOM 727 C C . GLN A 1 98 ? 6.150 -7.131 0.687 1.00 98.12 98 GLN A C 1
ATOM 729 O O . GLN A 1 98 ? 5.360 -6.186 0.734 1.00 98.12 98 GLN A O 1
ATOM 734 N N . ALA A 1 99 ? 6.065 -8.177 1.506 1.00 97.44 99 ALA A N 1
ATOM 735 C CA . ALA A 1 99 ? 4.893 -8.387 2.348 1.00 97.44 99 ALA A CA 1
ATOM 736 C C . ALA A 1 99 ? 5.160 -9.235 3.597 1.00 97.44 99 ALA A C 1
ATOM 738 O O . ALA A 1 99 ? 5.879 -10.227 3.533 1.00 97.44 99 ALA A O 1
ATOM 739 N N . GLU A 1 100 ? 4.483 -8.892 4.696 1.00 93.62 100 GLU A N 1
ATOM 740 C CA . GLU A 1 100 ? 4.350 -9.714 5.908 1.00 93.62 100 GLU A CA 1
ATOM 741 C C . GLU A 1 100 ? 2.955 -9.510 6.522 1.00 93.62 100 GLU A C 1
ATOM 743 O O . GLU A 1 100 ? 2.610 -8.389 6.898 1.00 93.62 100 GLU A O 1
ATOM 748 N N . PHE A 1 101 ? 2.149 -10.579 6.619 1.00 85.81 101 PHE A N 1
ATOM 749 C CA . PHE A 1 101 ? 0.756 -10.548 7.127 1.00 85.81 101 PHE A CA 1
ATOM 750 C C . PHE A 1 101 ? 0.433 -11.635 8.161 1.00 85.81 101 PHE A C 1
ATOM 752 O O . PHE A 1 101 ? -0.719 -11.769 8.584 1.00 85.81 101 PHE A O 1
ATOM 759 N N . ARG A 1 102 ? 1.395 -12.498 8.480 1.00 77.19 102 ARG A N 1
ATOM 760 C CA . ARG A 1 102 ? 1.199 -13.725 9.255 1.00 77.19 102 ARG A CA 1
ATOM 761 C C . ARG A 1 102 ? 1.613 -13.547 10.707 1.00 77.19 102 ARG A C 1
ATOM 763 O O . ARG A 1 102 ? 0.889 -14.019 11.580 1.00 77.19 102 ARG A O 1
ATOM 770 N N . GLU A 1 103 ? 2.733 -12.877 10.953 1.00 77.31 103 GLU A N 1
ATOM 771 C CA . GLU A 1 103 ? 3.370 -12.844 12.278 1.00 77.31 103 GLU A CA 1
ATOM 772 C C . GLU A 1 103 ? 3.361 -11.461 12.939 1.00 77.31 103 GLU A C 1
ATOM 774 O O . GLU A 1 103 ? 3.610 -11.342 14.138 1.00 77.31 103 GLU A O 1
ATOM 779 N N . SER A 1 104 ? 3.044 -10.407 12.186 1.00 84.38 104 SER A N 1
ATOM 780 C CA . SER A 1 104 ? 3.052 -9.031 12.687 1.00 84.38 104 SER A CA 1
ATOM 781 C C . SER A 1 104 ? 1.905 -8.194 12.112 1.00 84.38 104 SER A C 1
ATOM 783 O O . SER A 1 104 ? 1.016 -8.712 11.433 1.00 84.38 104 SER A O 1
ATOM 785 N N . VAL A 1 105 ? 1.895 -6.893 12.425 1.00 90.56 105 VAL A N 1
ATOM 786 C CA . VAL A 1 105 ? 0.960 -5.938 11.813 1.00 90.56 105 VAL A CA 1
ATOM 787 C C . VAL A 1 105 ? 1.111 -6.024 10.288 1.00 90.56 105 VAL A C 1
ATOM 789 O O . VAL A 1 105 ? 2.232 -5.845 9.813 1.00 90.56 105 VAL A O 1
ATOM 792 N N . PRO A 1 106 ? 0.028 -6.261 9.520 1.00 95.31 106 PRO A N 1
ATOM 793 C CA . PRO A 1 106 ? 0.126 -6.447 8.078 1.00 95.31 106 PRO A CA 1
ATOM 794 C C . PRO A 1 106 ? 0.796 -5.264 7.369 1.00 95.31 106 PRO A C 1
ATOM 796 O O . PRO A 1 106 ? 0.343 -4.121 7.484 1.00 95.31 106 PRO A O 1
ATOM 799 N N . ARG A 1 107 ? 1.865 -5.534 6.616 1.00 96.94 107 ARG A N 1
ATOM 800 C CA . ARG A 1 107 ? 2.638 -4.513 5.893 1.00 96.94 107 ARG A CA 1
ATOM 801 C C . ARG A 1 107 ? 2.965 -4.956 4.477 1.00 96.94 107 ARG A C 1
ATOM 803 O O . ARG A 1 107 ? 3.413 -6.081 4.280 1.00 96.94 107 ARG A O 1
ATOM 810 N N . VAL A 1 108 ? 2.772 -4.052 3.518 1.00 98.31 108 VAL A N 1
ATOM 811 C CA . VAL A 1 108 ? 3.050 -4.260 2.089 1.00 98.31 108 VAL A CA 1
ATOM 812 C C . VAL A 1 108 ? 3.839 -3.090 1.525 1.00 98.31 108 VAL A C 1
ATOM 814 O O . VAL A 1 108 ? 3.526 -1.939 1.831 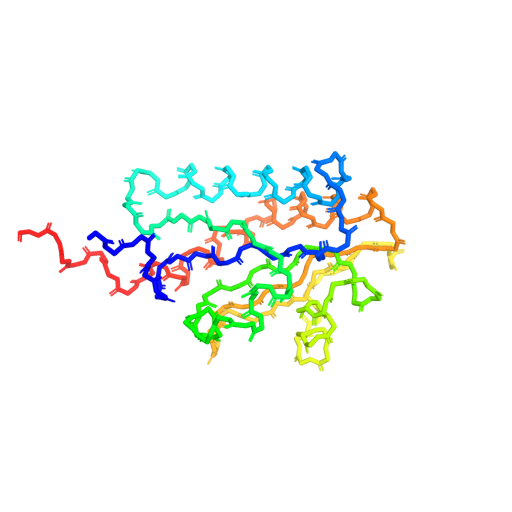1.00 98.31 108 VAL A O 1
ATOM 817 N N . THR A 1 109 ? 4.780 -3.369 0.628 1.00 98.62 109 THR A N 1
ATOM 818 C CA . THR A 1 109 ? 5.260 -2.398 -0.362 1.00 98.62 109 THR A CA 1
ATOM 819 C C . THR A 1 109 ? 4.917 -2.887 -1.770 1.00 98.62 109 THR A C 1
ATOM 821 O O . THR A 1 109 ? 5.094 -4.064 -2.089 1.00 98.62 109 THR A O 1
ATOM 824 N N . LEU A 1 110 ? 4.391 -1.985 -2.599 1.00 98.62 110 LEU A N 1
ATOM 825 C CA . LEU A 1 110 ? 4.003 -2.216 -3.991 1.00 98.62 110 LEU A CA 1
ATOM 826 C C . LEU A 1 110 ? 4.725 -1.185 -4.851 1.00 98.62 110 LEU A C 1
ATOM 828 O O . LEU A 1 110 ? 4.418 0.008 -4.781 1.00 98.62 110 LEU A O 1
ATOM 832 N N . TRP A 1 111 ? 5.713 -1.611 -5.629 1.00 97.81 111 TRP A N 1
ATOM 833 C CA . TRP A 1 111 ? 6.512 -0.667 -6.402 1.00 97.81 111 TRP A CA 1
ATOM 834 C C . TRP A 1 111 ? 7.207 -1.318 -7.586 1.00 97.81 111 TRP A C 1
ATOM 836 O O . TRP A 1 111 ? 7.383 -2.532 -7.638 1.00 97.81 111 TRP A O 1
ATOM 846 N N . GLY A 1 112 ? 7.624 -0.493 -8.539 1.00 96.88 112 GLY A N 1
ATOM 847 C CA . GLY A 1 112 ? 8.514 -0.920 -9.600 1.00 96.88 112 GLY A CA 1
ATOM 848 C C . GLY A 1 112 ? 9.535 0.141 -9.986 1.00 96.88 112 GLY A C 1
ATOM 849 O O . GLY A 1 112 ? 9.615 1.207 -9.378 1.00 96.88 112 GLY A O 1
ATOM 850 N N . MET A 1 113 ? 10.337 -0.173 -11.001 1.00 95.38 113 MET A N 1
ATOM 851 C CA . MET A 1 113 ? 11.375 0.718 -11.535 1.00 95.38 113 MET A CA 1
ATOM 852 C C . MET A 1 113 ? 10.820 2.014 -12.144 1.00 95.38 113 MET A C 1
ATOM 854 O O . MET A 1 113 ? 11.548 2.996 -12.269 1.00 95.38 113 MET A O 1
ATOM 858 N N . ASP A 1 114 ? 9.551 2.009 -12.541 1.00 95.38 114 ASP A N 1
ATOM 859 C CA . ASP A 1 114 ? 8.819 3.152 -13.073 1.00 95.38 114 ASP A CA 1
ATOM 860 C C . ASP A 1 114 ? 7.330 3.055 -12.697 1.00 95.38 114 ASP A C 1
ATOM 862 O O . ASP A 1 114 ? 6.879 2.070 -12.108 1.00 95.38 114 ASP A O 1
ATOM 866 N N . ALA A 1 115 ? 6.562 4.082 -13.059 1.00 94.69 115 ALA A N 1
ATOM 867 C CA . ALA A 1 115 ? 5.129 4.168 -12.793 1.00 94.69 115 ALA A CA 1
ATOM 868 C C . ALA A 1 115 ? 4.318 2.984 -13.354 1.00 94.69 115 ALA A C 1
ATOM 870 O O . ALA A 1 115 ? 3.392 2.502 -12.700 1.00 94.69 115 ALA A O 1
ATOM 871 N N . ALA A 1 116 ? 4.651 2.498 -14.554 1.00 96.56 116 ALA A N 1
ATOM 872 C CA . ALA A 1 116 ? 3.938 1.378 -15.166 1.00 96.56 116 ALA A CA 1
ATOM 873 C C . ALA A 1 116 ? 4.231 0.071 -14.417 1.00 96.56 116 ALA A C 1
ATOM 875 O O . ALA A 1 116 ? 3.331 -0.732 -14.179 1.00 96.56 116 ALA A O 1
ATOM 876 N N . ALA A 1 117 ? 5.475 -0.117 -13.981 1.00 97.75 117 ALA A N 1
ATOM 877 C CA . ALA A 1 117 ? 5.877 -1.250 -13.166 1.00 97.75 117 ALA A CA 1
ATOM 878 C C . ALA A 1 117 ? 5.273 -1.197 -11.748 1.00 97.75 117 ALA A C 1
ATOM 880 O O . ALA A 1 117 ? 4.885 -2.243 -11.220 1.00 97.75 117 ALA A O 1
ATOM 881 N N . THR A 1 118 ? 5.130 -0.011 -11.142 1.00 98.19 118 THR A N 1
ATOM 882 C CA . THR A 1 118 ? 4.380 0.167 -9.884 1.00 98.19 118 THR A CA 1
ATOM 883 C C . THR A 1 118 ? 2.911 -0.207 -10.068 1.00 98.19 118 THR A C 1
ATOM 885 O O . THR A 1 118 ? 2.375 -0.967 -9.261 1.00 98.19 118 THR A O 1
ATOM 888 N N . ALA A 1 119 ? 2.271 0.249 -11.150 1.00 98.00 119 ALA A N 1
ATOM 889 C CA . ALA A 1 119 ? 0.899 -0.136 -11.479 1.00 98.00 119 ALA A CA 1
ATOM 890 C C . ALA A 1 119 ? 0.758 -1.661 -11.616 1.00 98.00 119 ALA A C 1
ATOM 892 O O . ALA A 1 119 ? -0.109 -2.255 -10.982 1.00 98.00 119 ALA A O 1
ATOM 893 N N . ALA A 1 120 ? 1.681 -2.309 -12.333 1.00 98.12 120 ALA A N 1
ATOM 894 C CA . ALA A 1 120 ? 1.690 -3.760 -12.496 1.00 98.12 120 ALA A CA 1
ATOM 895 C C . ALA A 1 120 ? 1.846 -4.517 -11.164 1.00 98.12 120 ALA A C 1
ATOM 897 O O . ALA A 1 120 ? 1.231 -5.568 -10.984 1.00 98.12 120 ALA A O 1
ATOM 898 N N . ALA A 1 121 ? 2.627 -3.993 -10.210 1.00 98.44 121 ALA A N 1
ATOM 899 C CA . ALA A 1 121 ? 2.728 -4.576 -8.871 1.00 98.44 121 ALA A CA 1
ATOM 900 C C . ALA A 1 121 ? 1.399 -4.477 -8.103 1.00 98.44 121 ALA A C 1
ATOM 902 O O . ALA A 1 121 ? 0.985 -5.437 -7.453 1.00 98.44 121 ALA A O 1
ATOM 903 N N . VAL A 1 122 ? 0.700 -3.343 -8.201 1.00 98.56 122 VAL A N 1
ATOM 904 C CA . VAL A 1 122 ? -0.614 -3.160 -7.566 1.00 98.56 122 VAL A CA 1
ATOM 905 C C . VAL A 1 122 ? -1.665 -4.070 -8.202 1.00 98.56 122 VAL A C 1
ATOM 907 O O . VAL A 1 122 ? -2.385 -4.766 -7.482 1.00 98.56 122 VAL A O 1
ATOM 910 N N . ASP A 1 123 ? -1.701 -4.144 -9.531 1.00 98.31 123 ASP A N 1
ATOM 911 C CA . ASP A 1 123 ? -2.606 -5.029 -10.266 1.00 98.31 123 ASP A CA 1
ATOM 912 C C . ASP A 1 123 ? -2.353 -6.498 -9.920 1.00 98.31 123 ASP A C 1
ATOM 914 O O . ASP A 1 123 ? -3.294 -7.245 -9.653 1.00 98.31 123 ASP A O 1
ATOM 918 N N . ALA A 1 124 ? -1.085 -6.917 -9.849 1.00 98.12 124 ALA A N 1
ATOM 919 C CA . ALA A 1 124 ? -0.723 -8.266 -9.432 1.00 98.12 124 ALA A CA 1
ATOM 920 C C . ALA A 1 124 ? -1.169 -8.560 -7.992 1.00 98.12 124 ALA A C 1
ATOM 922 O O . ALA A 1 124 ? -1.682 -9.647 -7.726 1.00 98.12 124 ALA A O 1
ATOM 923 N N . PHE A 1 125 ? -1.020 -7.604 -7.072 1.00 98.38 125 PHE A N 1
ATOM 924 C CA . PHE A 1 125 ? -1.465 -7.754 -5.686 1.00 98.38 125 PHE A CA 1
ATOM 925 C C . PHE A 1 125 ? -2.977 -7.992 -5.573 1.00 98.38 125 PHE A C 1
ATOM 927 O O . PHE A 1 125 ? -3.418 -8.841 -4.794 1.00 98.38 125 PHE A O 1
ATOM 934 N N . ILE A 1 126 ? -3.768 -7.299 -6.394 1.00 98.12 126 ILE A N 1
ATOM 935 C CA . ILE A 1 126 ? -5.224 -7.461 -6.448 1.00 98.12 126 ILE A CA 1
ATOM 936 C C . ILE A 1 126 ? -5.598 -8.768 -7.159 1.00 98.12 126 ILE A C 1
ATOM 938 O O . ILE A 1 126 ? -6.273 -9.619 -6.582 1.00 98.12 126 ILE A O 1
ATOM 942 N N . ALA A 1 127 ? -5.145 -8.957 -8.400 1.00 97.50 127 ALA A N 1
ATOM 943 C CA . ALA A 1 127 ? -5.581 -10.048 -9.272 1.00 97.50 127 ALA A CA 1
ATOM 944 C C . ALA A 1 127 ? -5.184 -11.440 -8.759 1.00 97.50 127 ALA A C 1
ATOM 946 O O . ALA A 1 127 ? -5.824 -12.435 -9.096 1.00 97.50 127 ALA A O 1
ATOM 947 N N . ARG A 1 128 ? -4.128 -11.527 -7.943 1.00 96.31 128 ARG A N 1
ATOM 948 C CA . ARG A 1 128 ? -3.643 -12.789 -7.364 1.00 96.31 128 ARG A CA 1
ATOM 949 C C . ARG A 1 128 ? -4.305 -13.129 -6.024 1.00 96.31 128 ARG A C 1
ATOM 951 O O . ARG A 1 128 ? -3.964 -14.152 -5.440 1.00 96.31 128 ARG A O 1
ATOM 958 N N . GLY A 1 129 ? -5.226 -12.292 -5.538 1.00 95.88 129 GLY A N 1
ATOM 959 C CA . GLY A 1 129 ? -5.944 -12.498 -4.276 1.00 95.88 129 GLY A CA 1
ATOM 960 C C . GLY A 1 129 ? -5.139 -12.151 -3.019 1.00 95.88 129 GLY A C 1
ATOM 961 O O . GLY A 1 129 ? -5.596 -12.409 -1.908 1.00 95.88 129 GLY A O 1
ATOM 962 N N . TRP A 1 130 ? -3.952 -11.548 -3.152 1.00 97.25 130 TRP A N 1
ATOM 963 C CA . TRP A 1 130 ? -3.158 -11.136 -1.988 1.00 97.25 130 TRP A CA 1
ATOM 964 C C . TRP A 1 130 ? -3.768 -9.950 -1.254 1.00 97.25 130 TRP A C 1
ATOM 966 O O . TRP A 1 130 ? -3.631 -9.868 -0.034 1.00 97.25 130 TRP A O 1
ATOM 976 N N . LEU A 1 131 ? -4.491 -9.075 -1.959 1.00 97.44 131 LEU A N 1
ATOM 977 C CA . LEU A 1 131 ? -5.313 -8.065 -1.304 1.00 97.44 131 LEU A CA 1
ATOM 978 C C . LEU A 1 131 ? -6.369 -8.715 -0.399 1.00 97.44 131 LEU A C 1
ATOM 980 O O . LEU A 1 131 ? -6.550 -8.277 0.733 1.00 97.44 131 LEU A O 1
ATOM 984 N N . ASP A 1 132 ? -7.038 -9.765 -0.869 1.00 95.75 132 ASP A N 1
ATOM 985 C CA . ASP A 1 132 ? -8.058 -10.460 -0.082 1.00 95.75 132 ASP A CA 1
ATOM 986 C C . ASP A 1 132 ? -7.432 -11.135 1.146 1.00 95.75 132 ASP A C 1
ATOM 988 O O . ASP A 1 132 ? -7.906 -10.934 2.262 1.00 95.75 132 ASP A O 1
ATOM 992 N N . GLU A 1 133 ? -6.299 -11.831 0.981 1.00 94.25 133 GLU A N 1
ATOM 993 C CA . GLU A 1 133 ? -5.570 -12.426 2.110 1.00 94.25 133 GLU A CA 1
ATOM 994 C C . GLU A 1 133 ? -5.107 -11.365 3.123 1.00 94.25 133 GLU A C 1
ATOM 996 O O . GLU A 1 133 ? -5.233 -11.565 4.335 1.00 94.25 133 GLU A O 1
ATOM 1001 N N . PHE A 1 134 ? -4.601 -10.224 2.649 1.00 95.38 134 PHE A N 1
ATOM 1002 C CA . PHE A 1 134 ? -4.214 -9.097 3.496 1.00 95.38 134 PHE A CA 1
ATOM 1003 C C . PHE A 1 134 ? -5.400 -8.581 4.316 1.00 95.38 134 PHE A C 1
ATOM 1005 O O . PHE A 1 134 ? -5.301 -8.444 5.538 1.00 95.38 134 PHE A O 1
ATOM 1012 N N . LEU A 1 135 ? -6.534 -8.314 3.667 1.00 94.81 135 LEU A N 1
ATOM 1013 C CA . LEU A 1 135 ? -7.717 -7.756 4.322 1.00 94.81 135 LEU A CA 1
ATOM 1014 C C . LEU A 1 135 ? -8.364 -8.754 5.282 1.00 94.81 135 LEU A C 1
ATOM 1016 O O . LEU A 1 135 ? -8.750 -8.369 6.387 1.00 94.81 135 LEU A O 1
ATOM 1020 N N . ASP A 1 136 ? -8.386 -10.039 4.934 1.00 92.38 136 ASP A N 1
ATOM 1021 C CA . ASP A 1 136 ? -8.830 -11.103 5.833 1.00 92.38 136 ASP A CA 1
ATOM 1022 C C . ASP A 1 136 ? -8.009 -11.123 7.121 1.00 92.38 136 A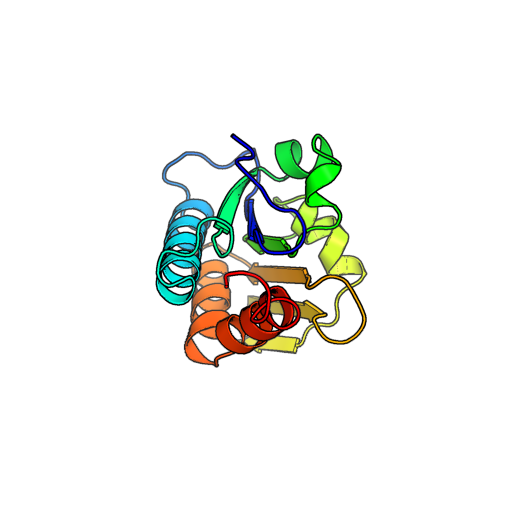SP A C 1
ATOM 1024 O O . ASP A 1 136 ? -8.560 -11.337 8.200 1.00 92.38 136 ASP A O 1
ATOM 1028 N N . ARG A 1 137 ? -6.695 -10.871 7.049 1.00 91.19 137 ARG A N 1
ATOM 1029 C CA . ARG A 1 137 ? -5.838 -10.755 8.240 1.00 91.19 137 ARG A CA 1
ATOM 1030 C C . ARG A 1 137 ? -6.130 -9.494 9.039 1.00 91.19 137 ARG A C 1
ATOM 1032 O O . ARG A 1 137 ? -6.194 -9.578 10.264 1.00 91.19 137 ARG A O 1
ATOM 1039 N N . CYS A 1 138 ? -6.367 -8.371 8.366 1.00 91.44 138 CYS A N 1
ATOM 1040 C CA . CYS A 1 138 ? -6.735 -7.112 9.015 1.00 91.44 138 CYS A CA 1
ATOM 1041 C C . CYS A 1 138 ? -8.065 -7.227 9.776 1.00 91.44 138 CYS A C 1
ATOM 1043 O O . CYS A 1 138 ? -8.206 -6.704 10.877 1.00 91.44 138 CYS A O 1
ATOM 1045 N N . TRP A 1 139 ? -9.055 -7.917 9.205 1.00 90.50 139 TRP A N 1
ATOM 1046 C CA . TRP A 1 139 ? -10.439 -7.885 9.693 1.00 90.50 139 TRP A CA 1
ATOM 1047 C C . TRP A 1 139 ? -10.868 -9.141 10.465 1.00 90.50 139 TRP A C 1
ATOM 1049 O O . TRP A 1 139 ? -11.957 -9.167 11.049 1.00 90.50 139 TRP A O 1
ATOM 1059 N N . ARG A 1 140 ? -10.013 -10.174 10.516 1.00 74.50 140 ARG A N 1
ATOM 1060 C CA . ARG A 1 140 ? -10.306 -11.498 11.097 1.00 74.50 140 ARG A CA 1
ATOM 1061 C C . ARG A 1 140 ? -10.795 -11.480 12.542 1.00 74.50 140 ARG A C 1
ATOM 1063 O O . ARG A 1 140 ? -11.515 -12.388 12.945 1.00 74.50 140 ARG A O 1
ATOM 1070 N N . PHE A 1 141 ? -10.401 -10.489 13.337 1.00 56.03 141 PHE A N 1
ATOM 1071 C CA . PHE A 1 141 ? -10.574 -10.551 14.788 1.00 56.03 141 PHE A CA 1
ATOM 1072 C C . PHE A 1 141 ? -11.873 -9.942 15.335 1.00 56.03 141 PHE A C 1
ATOM 1074 O O . PHE A 1 141 ? -12.079 -10.012 16.545 1.00 56.03 141 PHE A O 1
ATOM 1081 N N . ARG A 1 142 ? -12.771 -9.370 14.513 1.00 55.16 142 ARG A N 1
ATOM 1082 C CA . ARG A 1 142 ? -13.946 -8.635 15.045 1.00 55.16 142 ARG A CA 1
ATOM 1083 C C . ARG A 1 142 ? -15.283 -8.810 14.319 1.00 55.16 142 ARG A C 1
ATOM 1085 O O . ARG A 1 142 ? -16.142 -7.943 14.389 1.00 55.16 142 ARG A O 1
ATOM 1092 N N . ALA A 1 143 ? -15.551 -9.979 13.739 1.00 50.75 143 ALA A N 1
ATOM 1093 C CA . ALA A 1 143 ? -16.912 -10.332 13.298 1.00 50.75 143 ALA A CA 1
ATOM 1094 C C . ALA A 1 143 ? -17.943 -10.500 14.452 1.00 50.75 143 ALA A C 1
ATOM 1096 O O . ALA A 1 143 ? -19.077 -10.890 14.200 1.00 50.75 143 ALA A O 1
ATOM 1097 N N . GLY A 1 144 ? -17.571 -10.232 15.712 1.00 44.41 144 GLY A N 1
ATOM 1098 C CA . GLY A 1 144 ? -18.354 -10.582 16.902 1.00 44.41 144 GLY A C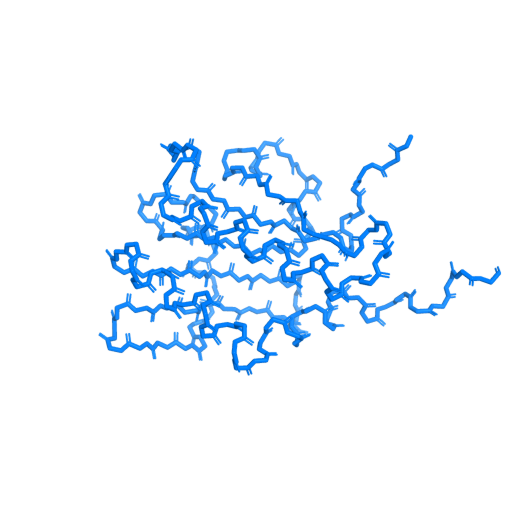A 1
ATOM 1099 C C . GLY A 1 144 ? -18.774 -9.423 17.807 1.00 44.41 144 GLY A C 1
ATOM 1100 O O . GLY A 1 144 ? -18.944 -9.648 18.999 1.00 44.41 144 GLY A O 1
ATOM 1101 N N . THR A 1 145 ? -18.885 -8.179 17.335 1.00 43.50 145 THR A N 1
ATOM 1102 C CA . THR A 1 145 ? -19.315 -7.081 18.232 1.00 43.50 145 THR A CA 1
ATOM 1103 C C . THR A 1 145 ? -20.139 -6.011 17.532 1.00 43.50 145 THR A C 1
ATOM 1105 O O . THR A 1 145 ? -19.891 -4.822 17.672 1.00 43.50 145 THR A O 1
ATOM 1108 N N . PHE A 1 146 ? -21.152 -6.453 16.795 1.00 43.25 146 PHE A N 1
ATOM 1109 C CA . PHE A 1 146 ? -22.324 -5.636 16.493 1.00 43.25 146 PHE A CA 1
ATOM 1110 C C . PHE A 1 146 ? -23.554 -6.540 16.623 1.00 43.25 146 PHE A C 1
ATOM 1112 O O . PHE A 1 146 ? -24.068 -7.052 15.631 1.00 43.25 146 PHE A O 1
ATOM 1119 N N . ALA A 1 147 ? -23.946 -6.807 17.868 1.00 38.34 147 ALA A N 1
ATOM 1120 C CA . ALA A 1 147 ? -25.252 -7.338 18.243 1.00 38.34 147 ALA A CA 1
ATOM 1121 C C . ALA A 1 147 ? -25.838 -6.407 19.306 1.00 38.34 147 ALA A C 1
ATOM 1123 O O . ALA A 1 147 ? -25.043 -5.965 20.171 1.00 38.34 147 ALA A O 1
#

Secondary structure (DSSP, 8-state):
-----TTTPEEEEE-TT--TT-HHHHHHHHHHHHHHHHTTT-TTSSEEEEEHHHHHH-GGGGGS-EEEES-TTT-HHHHHHHTTSPEEEEETTTEEEEEE-SSSS-EEEEEESSHHHHHHHHHHHHHTTHHHHHHHHHHTT-TT---

Sequence (147 aa):
MKLVDAAETVAVVVAASLDAESPDRLVALALQREIGTRGAGHPYRRAVLMSDQAWFETPLFHTAPTIAVGGPGVNGVSARFGQELPTVWTADDRSLIQAEFRESVPRVTLWGMDAAATAAAVDAFIARGWLDEFLDRCWRFRAGTFA

Radius of gyration: 14.27 Å; chains: 1; bounding box: 40×29×33 Å

Foldseek 3Di:
DPQEDQLQEEEEEEAPPDDCPRLQNVLSVVVQVVQVVVCVPPRHSGYDYDYLVVCVVDVSNVQHAYEYFEDVVGGVLNVVVVVPFDFPDDDPQFWTWTWDLDPGHTYIYTYGPDSVSSSVSSVCCVVVCVSVVNNCSSPVPPPDPDD